Protein AF-A0A329SE32-F1 (afdb_monomer_lite)

Sequence (93 aa):
MRVISAQNESTATELAEFSEFLLQVGEGRHDINPALEPDGIKIPKNMLIENPMEELSDEEEDKDIRRGANSRGLTRMVDEMYAYINNPEITND

Organism: NCBI:txid29920

Secondary structure (DSSP, 8-state):
------SSHHHHHHHHHHHHHHHHHHTT-SPBPTTS-TT-BPPPGGG----------TTSSTTS--TTPPPHHHHHHHHHHHHHHT-TTSS--

Radius of gyration: 21.41 Å; chains: 1; bounding box: 45×39×55 Å

pLDDT: mean 71.82, std 13.25, range [44.53, 91.12]

Structure (mmCIF, N/CA/C/O backbone):
data_AF-A0A329SE32-F1
#
_entry.id   AF-A0A329SE32-F1
#
loop_
_atom_site.group_PDB
_atom_site.id
_atom_site.type_symbol
_atom_site.label_atom_id
_atom_site.label_alt_id
_atom_site.label_comp_id
_atom_site.label_asym_id
_atom_site.label_entity_id
_atom_site.label_seq_id
_atom_site.pdbx_PDB_ins_code
_atom_site.Cartn_x
_atom_site.Cartn_y
_atom_site.Cartn_z
_atom_site.occupancy
_atom_site.B_iso_or_equiv
_atom_site.auth_seq_id
_atom_site.auth_comp_id
_atom_site.auth_asym_id
_atom_site.auth_atom_id
_atom_site.pdbx_PDB_model_num
ATOM 1 N N . MET A 1 1 ? -1.074 -14.293 18.607 1.00 61.56 1 MET A N 1
ATOM 2 C CA . MET A 1 1 ? -1.340 -13.119 17.750 1.00 61.56 1 MET A CA 1
ATOM 3 C C . MET A 1 1 ? -1.757 -11.972 18.657 1.00 61.56 1 MET A C 1
ATOM 5 O O . MET A 1 1 ? -2.634 -12.187 19.483 1.00 61.56 1 MET A O 1
ATOM 9 N N . ARG A 1 2 ? -1.081 -10.819 18.598 1.00 67.44 2 ARG A N 1
ATOM 10 C CA . ARG A 1 2 ? -1.487 -9.600 19.320 1.00 67.44 2 ARG A CA 1
ATOM 11 C C . ARG A 1 2 ? -2.109 -8.658 18.292 1.00 67.44 2 ARG A C 1
ATOM 13 O O . ARG A 1 2 ? -1.531 -8.495 17.224 1.00 67.44 2 ARG A O 1
ATOM 20 N N . VAL A 1 3 ? -3.282 -8.113 18.593 1.00 70.56 3 VAL A N 1
ATOM 21 C CA . VAL A 1 3 ? -4.037 -7.216 17.707 1.00 70.56 3 VAL A CA 1
ATOM 22 C C . VAL A 1 3 ? -4.242 -5.909 18.459 1.00 70.56 3 VAL A C 1
ATOM 24 O O . VAL A 1 3 ? -4.615 -5.934 19.630 1.00 70.56 3 VAL A O 1
ATOM 27 N N . ILE A 1 4 ? -3.959 -4.789 17.801 1.00 77.06 4 ILE A N 1
ATOM 28 C CA . ILE A 1 4 ? -4.171 -3.442 18.336 1.00 77.06 4 ILE A CA 1
ATOM 29 C C . ILE A 1 4 ? -5.375 -2.854 17.601 1.00 77.06 4 ILE A C 1
ATOM 31 O O . ILE A 1 4 ? -5.457 -2.948 16.378 1.00 77.06 4 ILE A O 1
ATOM 35 N N . SER A 1 5 ? -6.322 -2.287 18.345 1.00 80.50 5 SER A N 1
ATOM 36 C CA . SER A 1 5 ? -7.465 -1.566 17.783 1.00 80.50 5 SER A CA 1
ATOM 37 C C . SER A 1 5 ? -7.091 -0.118 17.475 1.00 80.50 5 SER A C 1
ATOM 39 O O . SER A 1 5 ? -6.336 0.498 18.229 1.00 80.50 5 SER A O 1
ATOM 41 N N . ALA A 1 6 ? -7.666 0.443 16.412 1.00 85.12 6 ALA A N 1
ATOM 42 C CA . ALA A 1 6 ? -7.543 1.866 16.122 1.00 85.12 6 ALA A CA 1
ATOM 43 C C . ALA A 1 6 ? -8.092 2.723 17.277 1.00 85.12 6 ALA A C 1
ATOM 45 O O . ALA A 1 6 ? -9.023 2.326 17.981 1.00 85.12 6 ALA A O 1
ATOM 46 N N . GLN A 1 7 ? -7.503 3.902 17.475 1.00 87.06 7 GLN A N 1
ATOM 47 C CA . GLN A 1 7 ? -7.811 4.765 18.618 1.00 87.06 7 GLN A CA 1
ATOM 48 C C . GLN A 1 7 ? -9.089 5.600 18.419 1.00 87.06 7 GLN A C 1
ATOM 50 O O . GLN A 1 7 ? -9.679 6.059 19.395 1.00 87.06 7 GLN A O 1
ATOM 55 N N . ASN A 1 8 ? -9.518 5.799 17.170 1.00 91.12 8 ASN A N 1
ATOM 56 C CA . ASN A 1 8 ? -10.723 6.536 16.787 1.00 91.12 8 ASN A CA 1
ATOM 57 C C . ASN A 1 8 ? -11.229 6.074 15.400 1.00 91.12 8 ASN A C 1
ATOM 59 O O . ASN A 1 8 ? -10.559 5.299 14.717 1.00 91.12 8 ASN A O 1
ATOM 63 N N . GLU A 1 9 ? -12.411 6.546 14.995 1.00 88.94 9 GLU A N 1
ATOM 64 C CA . GLU A 1 9 ? -13.073 6.163 13.735 1.00 88.94 9 GLU A CA 1
ATOM 65 C C . GLU A 1 9 ? -12.312 6.618 12.478 1.00 88.94 9 GLU A C 1
ATOM 67 O O . GLU A 1 9 ? -12.249 5.868 11.505 1.00 88.94 9 GLU A O 1
ATOM 72 N N . SER A 1 10 ? -11.675 7.795 12.514 1.00 84.94 10 SER A N 1
ATOM 73 C CA . SER A 1 10 ? -10.858 8.302 11.399 1.00 84.94 10 SER A CA 1
ATOM 74 C C . SER A 1 10 ? -9.671 7.378 11.149 1.00 84.94 10 SER A C 1
ATOM 76 O O . SER A 1 10 ? -9.509 6.847 10.057 1.00 84.94 10 SER A O 1
ATOM 78 N N . THR A 1 11 ? -8.907 7.081 12.203 1.00 84.38 11 THR A N 1
ATOM 79 C CA . THR A 1 11 ? -7.758 6.173 12.147 1.00 84.38 11 THR A CA 1
ATOM 80 C C . THR A 1 11 ? -8.178 4.746 11.785 1.00 84.38 11 THR A C 1
ATOM 82 O O . THR A 1 11 ? -7.435 4.034 11.118 1.00 84.38 11 THR A O 1
ATOM 85 N N . ALA A 1 12 ? -9.369 4.304 12.203 1.00 84.81 12 ALA A N 1
ATOM 86 C CA . ALA A 1 12 ? -9.901 3.000 11.811 1.00 84.81 12 ALA A CA 1
ATOM 87 C C . ALA A 1 12 ? -10.206 2.939 10.309 1.00 84.81 12 ALA A C 1
ATOM 89 O O . ALA A 1 12 ? -9.884 1.945 9.663 1.00 84.81 12 ALA A O 1
ATOM 90 N N . THR A 1 13 ? -10.799 4.005 9.769 1.00 88.69 13 THR A N 1
ATOM 91 C CA . THR A 1 13 ? -11.114 4.137 8.342 1.00 88.69 13 THR A CA 1
ATOM 92 C C . THR A 1 13 ? -9.839 4.175 7.507 1.00 88.69 13 THR A C 1
ATOM 94 O O . THR A 1 13 ? -9.699 3.380 6.583 1.00 88.69 13 THR A O 1
ATOM 97 N N . GLU A 1 14 ? -8.863 4.999 7.893 1.00 85.62 14 GLU A N 1
ATOM 98 C CA . GLU A 1 14 ? -7.551 5.074 7.236 1.00 85.62 14 GLU A CA 1
ATOM 99 C C . GLU A 1 14 ? -6.837 3.715 7.224 1.00 85.62 14 GLU A C 1
ATOM 101 O O . GLU A 1 14 ? -6.325 3.281 6.191 1.00 85.62 14 GLU A O 1
ATOM 106 N N . LEU A 1 15 ? -6.839 3.000 8.357 1.00 85.81 15 LEU A N 1
ATOM 107 C CA . LEU A 1 15 ? -6.221 1.678 8.454 1.00 85.81 15 LEU A CA 1
ATOM 108 C C . LEU A 1 15 ? -6.952 0.640 7.591 1.00 85.81 15 LEU A C 1
ATOM 110 O O . LEU A 1 15 ? -6.305 -0.220 6.994 1.00 85.81 15 LEU A O 1
ATOM 114 N N . ALA A 1 16 ? -8.283 0.717 7.515 1.00 88.00 16 ALA A N 1
ATOM 115 C CA . ALA A 1 16 ? -9.086 -0.164 6.676 1.00 88.00 16 ALA A CA 1
ATOM 116 C C . ALA A 1 16 ? -8.788 0.068 5.187 1.00 88.00 16 ALA A C 1
ATOM 118 O O . ALA A 1 16 ? -8.451 -0.888 4.487 1.00 88.00 16 ALA A O 1
ATOM 119 N N . GLU A 1 17 ? -8.812 1.322 4.730 1.00 88.69 17 GLU A N 1
ATOM 120 C CA . GLU A 1 17 ? -8.474 1.703 3.352 1.00 88.69 17 GLU A CA 1
ATOM 121 C C . GLU A 1 17 ? -7.048 1.277 2.979 1.00 88.69 17 GLU A C 1
ATOM 123 O O . GLU A 1 17 ? -6.816 0.697 1.915 1.00 88.69 17 GLU A O 1
ATOM 128 N N . PHE A 1 18 ? -6.083 1.494 3.878 1.00 85.31 18 PHE A N 1
ATOM 129 C CA . PHE A 1 18 ? -4.704 1.065 3.661 1.00 85.31 18 PHE A CA 1
ATOM 130 C C . PHE A 1 18 ? -4.578 -0.464 3.596 1.00 85.31 18 PHE A C 1
ATOM 132 O O . PHE A 1 18 ? -3.852 -0.999 2.758 1.00 85.31 18 PHE A O 1
ATOM 139 N N . SER A 1 19 ? -5.311 -1.192 4.442 1.00 87.75 19 SER A N 1
ATOM 140 C CA . SER A 1 19 ? -5.298 -2.658 4.435 1.00 87.75 19 SER A CA 1
ATOM 141 C C . SER A 1 19 ? -5.882 -3.250 3.146 1.00 87.75 19 SER A C 1
ATOM 143 O O . SER A 1 19 ? -5.326 -4.208 2.608 1.00 87.75 19 SER A O 1
ATOM 145 N N . GLU A 1 20 ? -6.945 -2.650 2.605 1.00 90.81 20 GLU A N 1
ATOM 146 C CA . GLU A 1 20 ? -7.531 -3.043 1.321 1.00 90.81 20 GLU A CA 1
ATOM 147 C C . GLU A 1 20 ? -6.561 -2.782 0.163 1.00 90.81 20 GLU A C 1
ATOM 149 O O . GLU A 1 20 ? -6.372 -3.645 -0.698 1.00 90.81 20 GLU A O 1
ATOM 154 N N . PHE A 1 21 ? -5.862 -1.644 0.191 1.00 87.94 21 PHE A N 1
ATOM 155 C CA . PHE A 1 21 ? -4.812 -1.343 -0.777 1.00 87.94 21 PHE A CA 1
ATOM 156 C C . PHE A 1 21 ? -3.687 -2.390 -0.759 1.00 87.94 21 PHE A C 1
ATOM 158 O O . PHE A 1 21 ? -3.272 -2.863 -1.816 1.00 87.94 21 PHE A O 1
ATOM 165 N N . LEU A 1 22 ? -3.215 -2.823 0.417 1.00 87.88 22 LEU A N 1
ATOM 166 C CA . LEU A 1 22 ? -2.180 -3.862 0.505 1.00 87.88 22 LEU A CA 1
ATOM 167 C C . LEU A 1 22 ? -2.640 -5.211 -0.066 1.00 87.88 22 LEU A C 1
ATOM 169 O O . LEU A 1 22 ? -1.846 -5.911 -0.698 1.00 87.88 22 LEU A O 1
ATOM 173 N N . LEU A 1 23 ? -3.914 -5.570 0.109 1.00 91.00 23 LEU A N 1
ATOM 174 C CA . LEU A 1 23 ? -4.489 -6.766 -0.514 1.00 91.00 23 LEU A CA 1
ATOM 175 C C . LEU A 1 23 ? -4.516 -6.636 -2.041 1.00 91.00 23 LEU A C 1
ATOM 177 O O . LEU A 1 23 ? -4.069 -7.538 -2.747 1.00 91.00 23 LEU A O 1
ATOM 181 N N . GLN A 1 24 ? -4.958 -5.486 -2.553 1.00 87.69 24 GLN A N 1
ATOM 182 C CA . GLN A 1 24 ? -4.942 -5.179 -3.984 1.00 87.69 24 GLN A CA 1
ATOM 183 C C . GLN A 1 24 ? -3.521 -5.256 -4.564 1.00 87.69 24 GLN A C 1
ATOM 185 O O . GLN A 1 24 ? -3.324 -5.773 -5.667 1.00 87.69 24 GLN A O 1
ATOM 190 N N . VAL A 1 25 ? -2.522 -4.789 -3.811 1.00 85.31 25 VAL A N 1
ATOM 191 C CA . VAL A 1 25 ? -1.107 -4.898 -4.173 1.00 85.31 25 VAL A CA 1
ATOM 192 C C . VAL A 1 25 ? -0.656 -6.355 -4.236 1.00 85.31 25 VAL A C 1
ATOM 194 O O . VAL A 1 25 ? -0.103 -6.761 -5.257 1.00 85.31 25 VAL A O 1
ATOM 197 N N . GLY A 1 26 ? -0.935 -7.149 -3.197 1.00 84.12 26 GLY A N 1
ATOM 198 C CA . GLY A 1 26 ? -0.578 -8.571 -3.141 1.00 84.12 26 GLY A CA 1
ATOM 199 C C . GLY A 1 26 ? -1.225 -9.413 -4.246 1.00 84.12 26 GLY A C 1
ATOM 200 O O . GLY A 1 26 ? -0.644 -10.396 -4.698 1.00 84.12 26 GLY A O 1
ATOM 201 N N . GLU A 1 27 ? -2.395 -8.998 -4.729 1.00 88.69 27 GLU A N 1
ATOM 202 C CA . GLU A 1 27 ? -3.098 -9.617 -5.856 1.00 88.69 27 GLU A CA 1
ATOM 203 C C . GLU A 1 27 ? -2.659 -9.076 -7.231 1.00 88.69 27 GLU A C 1
ATOM 205 O O . GLU A 1 27 ? -3.176 -9.511 -8.259 1.00 88.69 27 GLU A O 1
ATOM 210 N N . GLY A 1 28 ? -1.734 -8.110 -7.277 1.00 83.56 28 GLY A N 1
ATOM 211 C CA . GLY A 1 28 ? -1.274 -7.480 -8.519 1.00 83.56 28 GLY A CA 1
ATOM 212 C C . GLY A 1 28 ? -2.320 -6.582 -9.189 1.00 83.56 28 GLY A C 1
ATOM 213 O O . GLY A 1 28 ? -2.158 -6.194 -10.342 1.00 83.56 28 GLY A O 1
ATOM 214 N N . ARG A 1 29 ? -3.401 -6.231 -8.485 1.00 85.44 29 ARG A N 1
ATOM 215 C CA . ARG A 1 29 ? -4.507 -5.410 -8.998 1.00 85.44 29 ARG A CA 1
ATOM 216 C C . ARG A 1 29 ? -4.266 -3.911 -8.812 1.00 85.44 29 ARG A C 1
ATOM 218 O O . ARG A 1 29 ? -5.231 -3.170 -8.678 1.00 85.44 29 ARG A O 1
ATOM 225 N N . HIS A 1 30 ? -3.021 -3.451 -8.759 1.00 82.94 30 HIS A N 1
ATOM 226 C CA . HIS A 1 30 ? -2.672 -2.062 -8.450 1.00 82.94 30 HIS A CA 1
ATOM 227 C C . HIS A 1 30 ? -2.072 -1.339 -9.661 1.00 82.94 30 HIS A C 1
ATOM 229 O O . HIS A 1 30 ? -1.534 -1.959 -10.577 1.00 82.94 30 HIS A O 1
ATOM 235 N N . ASP A 1 31 ? -2.143 -0.009 -9.648 1.00 77.44 31 ASP A N 1
ATOM 236 C CA . ASP A 1 31 ? -1.536 0.805 -10.694 1.00 77.44 31 ASP A CA 1
ATOM 237 C C . ASP A 1 31 ? -0.011 0.786 -10.578 1.00 77.44 31 ASP A C 1
ATOM 239 O O . ASP A 1 31 ? 0.573 1.234 -9.587 1.00 77.44 31 ASP A O 1
ATOM 243 N N . ILE A 1 32 ? 0.639 0.341 -11.647 1.00 75.25 32 ILE A N 1
ATOM 244 C CA . ILE A 1 32 ? 2.093 0.366 -11.777 1.00 75.25 32 ILE A CA 1
ATOM 245 C C . ILE A 1 32 ? 2.496 1.708 -12.391 1.00 75.25 32 ILE A C 1
ATOM 247 O O . ILE A 1 32 ? 1.801 2.287 -13.237 1.00 75.25 32 ILE A O 1
ATOM 251 N N . ASN A 1 33 ? 3.614 2.269 -11.939 1.00 69.62 33 ASN A N 1
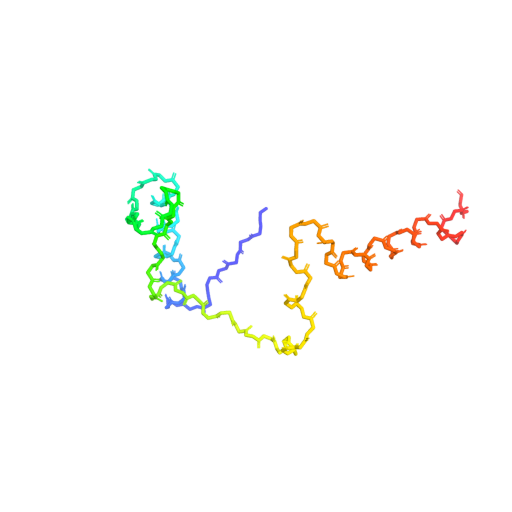ATOM 252 C CA . ASN A 1 33 ? 4.199 3.425 -12.605 1.00 69.62 33 ASN A CA 1
ATOM 253 C C . ASN A 1 33 ? 5.081 2.960 -13.760 1.00 69.62 33 ASN A C 1
ATOM 255 O O . ASN A 1 33 ? 6.080 2.311 -13.483 1.00 69.62 33 ASN A O 1
ATOM 259 N N . PRO A 1 34 ? 4.802 3.346 -15.020 1.00 70.44 34 PRO A N 1
ATOM 260 C CA . PRO A 1 34 ? 5.670 2.989 -16.142 1.00 70.44 34 PRO A CA 1
ATOM 261 C C . PRO A 1 34 ? 7.098 3.536 -16.003 1.00 70.44 34 PRO A C 1
ATOM 263 O O . PRO A 1 34 ? 8.003 3.057 -16.675 1.00 70.44 34 PRO A O 1
ATOM 266 N N . ALA A 1 35 ? 7.286 4.571 -15.174 1.00 78.69 35 ALA A N 1
ATOM 267 C CA . ALA A 1 35 ? 8.591 5.149 -14.866 1.00 78.69 35 ALA A CA 1
ATOM 268 C C . ALA A 1 35 ? 9.330 4.439 -13.714 1.00 78.69 35 ALA A C 1
ATOM 270 O O . ALA A 1 35 ? 10.493 4.749 -13.472 1.00 78.69 35 ALA A O 1
ATOM 271 N N . LEU A 1 36 ? 8.663 3.540 -12.984 1.00 70.44 36 LEU A N 1
ATOM 272 C CA . LEU A 1 36 ? 9.293 2.665 -11.994 1.00 70.44 36 LEU A CA 1
ATOM 273 C C . LEU A 1 36 ? 9.547 1.293 -12.632 1.00 70.44 36 LEU A C 1
ATOM 275 O O . LEU A 1 36 ? 9.017 0.985 -13.700 1.00 70.44 36 LEU A O 1
ATOM 279 N N . GLU A 1 37 ? 10.380 0.475 -11.991 1.00 67.31 37 GLU A N 1
ATOM 280 C CA . GLU A 1 37 ? 10.567 -0.917 -12.410 1.00 67.31 37 GLU A CA 1
ATOM 281 C C . GLU A 1 37 ? 9.217 -1.668 -12.417 1.00 67.31 37 GLU A C 1
ATOM 283 O O . GLU A 1 37 ? 8.282 -1.231 -11.743 1.00 67.31 37 GLU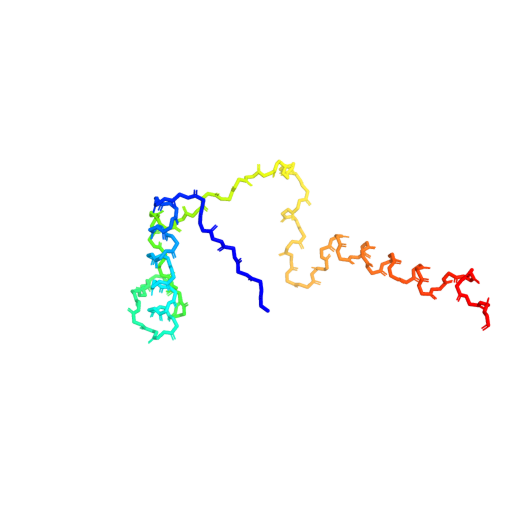 A O 1
ATOM 288 N N . PRO A 1 38 ? 9.080 -2.782 -13.162 1.00 68.94 38 PRO A N 1
ATOM 289 C CA . PRO A 1 38 ? 7.825 -3.542 -13.253 1.00 68.94 38 PRO A CA 1
ATOM 290 C C . PRO A 1 38 ? 7.227 -3.948 -11.897 1.00 68.94 38 PRO A C 1
ATOM 292 O O . PRO A 1 38 ? 6.020 -4.148 -11.801 1.00 68.94 38 PRO A O 1
ATOM 295 N N . ASP A 1 39 ? 8.065 -4.007 -10.861 1.00 70.50 39 ASP A N 1
ATOM 296 C CA . ASP A 1 39 ? 7.706 -4.350 -9.482 1.00 70.50 39 ASP A CA 1
ATOM 297 C C . ASP A 1 39 ? 7.381 -3.108 -8.617 1.00 70.50 39 ASP A C 1
ATOM 299 O O . ASP A 1 39 ? 7.189 -3.193 -7.404 1.00 70.50 39 ASP A O 1
ATOM 303 N N . GLY A 1 40 ? 7.352 -1.922 -9.229 1.00 70.88 40 GLY A N 1
ATOM 304 C CA . GLY A 1 40 ? 7.150 -0.636 -8.577 1.00 70.88 40 GLY A CA 1
ATOM 305 C C . GLY A 1 40 ? 5.678 -0.319 -8.322 1.00 70.88 40 GLY A C 1
ATOM 306 O O . GLY A 1 40 ? 4.912 -0.039 -9.246 1.00 70.88 40 GLY A O 1
ATOM 307 N N . ILE A 1 41 ? 5.304 -0.259 -7.046 1.00 73.62 41 ILE A N 1
ATOM 308 C CA . ILE A 1 41 ? 3.947 0.069 -6.594 1.00 73.62 41 ILE A CA 1
ATOM 309 C C . ILE A 1 41 ? 3.788 1.589 -6.436 1.00 73.62 41 ILE A C 1
ATOM 311 O O . ILE A 1 41 ? 4.639 2.259 -5.848 1.00 73.62 41 ILE A O 1
ATOM 315 N N . LYS A 1 42 ? 2.668 2.152 -6.906 1.00 77.62 42 LYS A N 1
ATOM 316 C CA . LYS A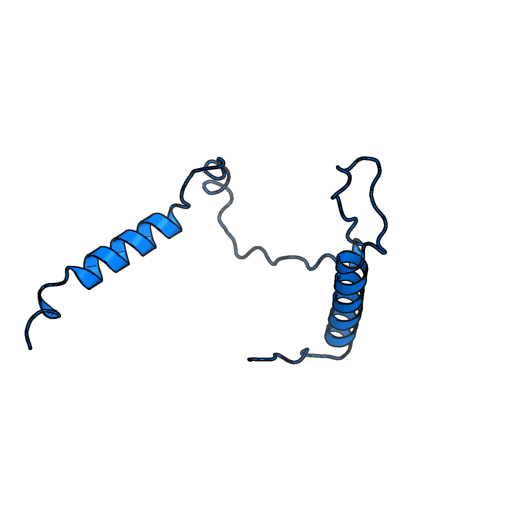 1 42 ? 2.269 3.528 -6.568 1.00 77.62 42 LYS A CA 1
ATOM 317 C C . LYS A 1 42 ? 1.493 3.547 -5.258 1.00 77.62 42 LYS A C 1
ATOM 319 O O . LYS A 1 42 ? 0.394 3.008 -5.199 1.00 77.62 42 LYS A O 1
ATOM 324 N N . ILE A 1 43 ? 2.019 4.233 -4.247 1.00 77.38 43 ILE A N 1
ATOM 325 C CA . ILE A 1 43 ? 1.281 4.500 -3.007 1.00 77.38 43 ILE A CA 1
ATOM 326 C C . ILE A 1 43 ? 0.570 5.858 -3.139 1.00 77.38 43 ILE A C 1
ATOM 328 O O . ILE A 1 43 ? 1.230 6.860 -3.442 1.00 77.38 43 ILE A O 1
ATOM 332 N N . PRO A 1 44 ? -0.760 5.926 -2.944 1.00 75.75 44 PRO A N 1
ATOM 333 C CA . PRO A 1 44 ? -1.488 7.189 -2.911 1.00 75.75 44 PRO A CA 1
ATOM 334 C C . PRO A 1 44 ? -0.942 8.136 -1.833 1.00 75.75 44 PRO A C 1
ATOM 336 O O . PRO A 1 44 ? -0.648 7.719 -0.717 1.00 75.75 44 PRO A O 1
ATOM 339 N N . LYS A 1 45 ? -0.829 9.435 -2.141 1.00 79.00 45 LYS A N 1
ATOM 340 C CA . LYS A 1 45 ? -0.252 10.424 -1.206 1.00 79.00 45 LYS A CA 1
ATOM 341 C C . LYS A 1 45 ? -1.021 10.543 0.109 1.00 79.00 45 LYS A C 1
ATOM 343 O O . LYS A 1 45 ? -0.412 10.765 1.142 1.00 79.00 45 LYS A O 1
ATOM 348 N N . ASN A 1 46 ? -2.341 10.397 0.063 1.00 76.81 46 ASN A N 1
ATOM 349 C CA . ASN A 1 46 ? -3.209 10.401 1.241 1.00 76.81 46 ASN A CA 1
ATOM 350 C C . ASN A 1 46 ? -3.031 9.157 2.127 1.00 76.81 46 ASN A C 1
ATOM 352 O O . ASN A 1 46 ? -3.535 9.148 3.239 1.00 76.81 46 ASN A O 1
ATOM 356 N N . MET A 1 47 ? -2.338 8.124 1.639 1.00 75.94 47 MET A N 1
ATOM 357 C CA . MET A 1 47 ? -1.990 6.920 2.399 1.00 75.94 47 MET A CA 1
ATOM 358 C C . MET A 1 47 ? -0.558 6.964 2.946 1.00 75.94 47 MET A C 1
ATOM 360 O O . MET A 1 47 ? -0.090 5.991 3.535 1.00 75.94 47 MET A O 1
ATOM 364 N N . LEU A 1 48 ? 0.165 8.071 2.747 1.00 74.25 48 LEU A N 1
ATOM 365 C CA . LEU A 1 48 ? 1.455 8.277 3.390 1.00 74.25 48 LEU A CA 1
ATOM 366 C C . LEU A 1 48 ? 1.207 8.687 4.839 1.00 74.25 48 LEU A C 1
ATOM 368 O O . LEU A 1 48 ? 0.721 9.783 5.107 1.00 74.25 48 LEU A O 1
ATOM 372 N N . ILE A 1 49 ? 1.550 7.801 5.767 1.00 73.56 49 ILE A N 1
ATOM 373 C CA . ILE A 1 49 ? 1.629 8.148 7.182 1.00 73.56 49 ILE A CA 1
ATOM 374 C C . ILE A 1 49 ? 2.950 8.889 7.365 1.00 73.56 49 ILE A C 1
ATOM 376 O O . ILE A 1 49 ? 4.014 8.343 7.061 1.00 73.56 49 ILE A O 1
ATOM 380 N N . GLU A 1 50 ? 2.885 10.138 7.826 1.00 69.94 50 GLU A N 1
ATOM 381 C CA . GLU A 1 50 ? 4.079 10.864 8.246 1.00 69.94 50 GLU A CA 1
ATOM 382 C C . GLU A 1 50 ? 4.740 10.055 9.357 1.00 69.94 50 GLU A C 1
ATOM 384 O O . GLU A 1 50 ? 4.166 9.861 10.428 1.00 69.94 50 GLU A O 1
ATOM 389 N N . ASN A 1 51 ? 5.935 9.535 9.084 1.00 64.19 51 ASN A N 1
ATOM 390 C CA . ASN A 1 51 ? 6.753 8.981 10.141 1.00 64.19 51 ASN A CA 1
ATOM 391 C C . ASN A 1 51 ? 7.196 10.174 10.994 1.00 64.19 51 ASN A C 1
ATOM 393 O O . ASN A 1 51 ? 7.934 11.012 10.461 1.00 64.19 51 ASN A O 1
ATOM 397 N N . PRO A 1 52 ? 6.745 10.318 12.256 1.00 56.84 52 PRO A N 1
ATOM 398 C CA . PRO A 1 52 ? 7.297 11.349 13.110 1.00 56.84 52 PRO A CA 1
ATOM 399 C C . PRO A 1 52 ? 8.794 11.069 13.183 1.00 56.84 52 PRO A C 1
ATOM 401 O O . PRO A 1 52 ? 9.212 10.007 13.642 1.00 56.84 52 PRO A O 1
ATOM 404 N N . MET A 1 53 ? 9.596 11.995 12.661 1.00 47.81 53 MET A N 1
ATOM 405 C CA . MET A 1 53 ? 11.013 12.037 12.975 1.00 47.81 53 MET A CA 1
ATOM 406 C C . MET A 1 53 ? 11.088 12.203 14.496 1.00 47.81 53 MET A C 1
ATOM 408 O O . MET A 1 53 ? 11.009 13.317 15.006 1.00 47.81 53 MET A O 1
ATOM 412 N N . GLU A 1 54 ? 11.198 11.105 15.247 1.00 51.31 54 GLU A N 1
ATOM 413 C CA . GLU A 1 54 ? 12.040 11.173 16.435 1.00 51.31 54 GLU A CA 1
ATOM 414 C C . GLU A 1 54 ? 13.367 11.729 15.926 1.00 51.31 54 GLU A C 1
ATOM 416 O O . GLU A 1 54 ? 13.871 11.222 14.927 1.00 51.31 54 GLU A O 1
ATOM 421 N N . GLU A 1 55 ? 13.833 12.827 16.521 1.00 49.59 55 GLU A N 1
ATOM 422 C CA . GLU A 1 55 ? 15.043 13.557 16.144 1.00 49.59 55 GLU A CA 1
ATOM 423 C C . GLU A 1 55 ? 16.260 12.615 16.084 1.00 49.59 55 GLU A C 1
ATOM 425 O O . GLU A 1 55 ? 17.069 12.530 17.006 1.00 49.59 55 GLU A O 1
ATOM 430 N N . LEU A 1 56 ? 16.399 11.877 14.987 1.00 49.66 56 LEU A N 1
ATOM 431 C CA . LEU A 1 56 ? 17.626 11.229 14.583 1.00 49.66 56 LEU A CA 1
ATOM 432 C C . LEU A 1 56 ? 18.466 12.360 14.012 1.00 49.66 56 LEU A C 1
ATOM 434 O O . LEU A 1 56 ? 18.343 12.707 12.845 1.00 49.66 56 LEU A O 1
ATOM 438 N N . SER A 1 57 ? 19.237 12.997 14.895 1.00 45.59 57 SER A N 1
ATOM 439 C CA . SER A 1 57 ? 20.227 14.027 14.580 1.00 45.59 57 SER A CA 1
ATOM 440 C C . SER A 1 57 ? 20.856 13.802 13.195 1.00 45.59 57 SER A C 1
ATOM 442 O O . SER A 1 57 ? 21.537 12.796 12.983 1.00 45.59 57 SER A O 1
ATOM 444 N N . ASP A 1 58 ? 20.613 14.754 12.293 1.00 48.06 58 ASP A N 1
ATOM 445 C CA . ASP A 1 58 ? 20.787 14.732 10.831 1.00 48.06 58 ASP A CA 1
ATOM 446 C C . ASP A 1 58 ? 22.208 14.479 10.271 1.00 48.06 58 ASP A C 1
ATOM 448 O O . ASP A 1 58 ? 22.470 14.780 9.108 1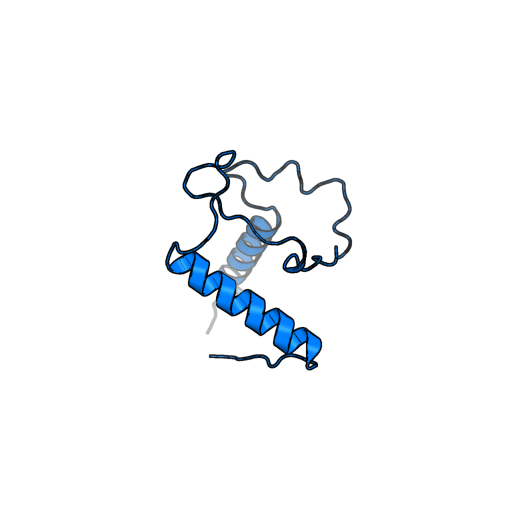.00 48.06 58 ASP A O 1
ATOM 452 N N . GLU A 1 59 ? 23.177 13.960 11.029 1.00 51.91 59 GLU A N 1
ATOM 453 C CA . GLU A 1 59 ? 24.587 14.085 10.612 1.00 51.91 59 GLU A CA 1
ATOM 454 C C . GLU A 1 59 ? 25.399 12.785 10.508 1.00 51.91 59 GLU A C 1
ATOM 456 O O . GLU A 1 59 ? 26.470 12.821 9.906 1.00 51.91 59 GLU A O 1
ATOM 461 N N . GLU A 1 60 ? 24.921 11.623 10.976 1.00 51.28 60 GLU A N 1
ATOM 462 C CA . GLU A 1 60 ? 25.788 10.422 11.018 1.00 51.28 60 GLU A CA 1
ATOM 463 C C . GLU A 1 60 ? 25.165 9.083 10.566 1.00 51.28 60 GLU A C 1
ATOM 465 O O . GLU A 1 60 ? 25.882 8.084 10.528 1.00 51.28 60 GLU A O 1
ATOM 470 N N . GLU A 1 61 ? 23.884 9.002 10.176 1.00 54.00 61 GLU A N 1
ATOM 471 C CA . GLU A 1 61 ? 23.292 7.710 9.752 1.00 54.00 61 GLU A CA 1
ATOM 472 C C . GLU A 1 61 ? 23.302 7.455 8.235 1.00 54.00 61 GLU A C 1
ATOM 474 O O . GLU A 1 61 ? 23.324 6.298 7.810 1.00 54.00 61 GLU A O 1
ATOM 479 N N . ASP A 1 62 ? 23.384 8.491 7.396 1.00 51.44 62 ASP A N 1
ATOM 480 C CA . ASP A 1 62 ? 23.231 8.314 5.941 1.00 51.44 62 ASP A CA 1
ATOM 481 C C . ASP A 1 62 ? 24.529 7.893 5.217 1.00 51.44 62 ASP A C 1
ATOM 483 O O . ASP A 1 62 ? 24.541 7.601 4.021 1.00 51.44 62 ASP A O 1
ATOM 487 N N . LYS A 1 63 ? 25.663 7.814 5.930 1.00 50.62 63 LYS A N 1
ATOM 488 C CA . LYS A 1 63 ? 26.938 7.371 5.332 1.00 50.62 63 LYS A CA 1
ATOM 489 C C . LYS A 1 63 ? 27.150 5.861 5.337 1.00 50.62 63 LYS A C 1
ATOM 491 O O . LYS A 1 63 ? 27.996 5.383 4.578 1.00 50.62 63 LYS A O 1
ATOM 496 N N . ASP A 1 64 ? 26.365 5.119 6.116 1.00 51.81 64 ASP A N 1
ATOM 497 C CA . ASP A 1 64 ? 26.601 3.692 6.349 1.00 51.81 64 ASP A CA 1
ATOM 498 C C . ASP A 1 64 ? 25.515 2.766 5.792 1.00 51.81 64 ASP A C 1
ATOM 500 O O . ASP A 1 64 ? 25.643 1.551 5.909 1.00 51.81 64 ASP A O 1
ATOM 504 N N . ILE A 1 65 ? 24.510 3.261 5.060 1.00 52.75 65 ILE A N 1
ATOM 505 C CA . ILE A 1 65 ? 23.576 2.391 4.313 1.00 52.75 65 ILE A CA 1
ATOM 506 C C . ILE A 1 65 ? 24.219 1.925 2.991 1.00 52.75 65 ILE A C 1
ATOM 508 O O . ILE A 1 65 ? 23.646 1.967 1.902 1.00 52.75 65 ILE A O 1
ATOM 512 N N . ARG A 1 66 ? 25.469 1.460 3.054 1.00 53.12 66 ARG A N 1
ATOM 513 C CA . ARG A 1 66 ? 26.079 0.697 1.965 1.00 53.12 66 ARG A CA 1
ATOM 514 C C . ARG A 1 66 ? 25.576 -0.734 2.079 1.00 53.12 66 ARG A C 1
ATOM 516 O O . ARG A 1 66 ? 25.677 -1.344 3.137 1.00 53.12 66 ARG A O 1
ATOM 523 N N . ARG A 1 67 ? 25.066 -1.298 0.981 1.00 44.53 67 ARG A N 1
ATOM 524 C CA . ARG A 1 67 ? 24.659 -2.711 0.887 1.00 44.53 67 ARG A CA 1
ATOM 525 C C . ARG A 1 67 ? 25.802 -3.615 1.387 1.00 44.53 67 ARG A C 1
ATOM 527 O O . ARG A 1 67 ? 26.775 -3.815 0.666 1.00 44.53 67 ARG A O 1
ATOM 534 N N . GLY A 1 68 ? 25.688 -4.118 2.621 1.00 53.66 68 GLY A N 1
ATOM 535 C CA . GLY A 1 68 ? 26.701 -4.940 3.300 1.00 53.66 68 GLY A CA 1
ATOM 536 C C . GLY A 1 68 ? 27.317 -4.345 4.577 1.00 53.66 68 GLY A C 1
ATOM 537 O O . GLY A 1 68 ? 28.100 -5.033 5.225 1.00 53.66 68 GLY A O 1
ATOM 538 N N . ALA A 1 69 ? 26.985 -3.111 4.959 1.00 55.72 69 ALA A N 1
ATOM 539 C CA . ALA A 1 69 ? 27.386 -2.542 6.240 1.00 55.72 69 ALA A CA 1
ATOM 540 C C . ALA A 1 69 ? 26.385 -2.948 7.333 1.00 55.72 69 ALA A C 1
ATOM 542 O O . ALA A 1 69 ? 25.181 -2.716 7.217 1.00 55.72 69 ALA A O 1
ATOM 543 N N . ASN A 1 70 ? 26.886 -3.584 8.393 1.00 56.59 70 ASN A N 1
ATOM 544 C CA . ASN A 1 70 ? 26.103 -3.811 9.601 1.00 56.59 70 ASN A CA 1
ATOM 545 C C . ASN A 1 70 ? 25.857 -2.452 10.249 1.00 56.59 70 ASN A C 1
ATOM 547 O O . ASN A 1 70 ? 26.818 -1.731 10.524 1.00 56.59 70 ASN A O 1
ATOM 551 N N . SER A 1 71 ? 24.594 -2.106 10.502 1.00 62.59 71 SER A N 1
ATOM 552 C CA . SER A 1 71 ? 24.291 -0.890 11.249 1.00 62.59 71 SER A CA 1
ATOM 553 C C . SER A 1 71 ? 25.046 -0.926 12.579 1.00 62.59 71 SER A C 1
ATOM 555 O O . SER A 1 71 ? 25.160 -1.970 13.226 1.00 62.59 71 SER A O 1
ATOM 557 N N . ARG A 1 72 ? 25.594 0.214 13.001 1.00 59.84 72 ARG A N 1
ATOM 558 C CA . ARG A 1 72 ? 26.377 0.320 14.242 1.00 59.84 72 ARG A CA 1
ATOM 559 C C . ARG A 1 72 ? 25.603 -0.205 15.463 1.00 59.84 72 ARG A C 1
ATOM 561 O O . ARG A 1 72 ? 26.202 -0.746 16.392 1.00 59.84 72 ARG A O 1
ATOM 568 N N . GLY A 1 73 ? 24.270 -0.114 15.418 1.00 64.75 73 GLY A N 1
ATOM 569 C CA . GLY A 1 73 ? 23.360 -0.727 16.386 1.00 64.75 73 GLY A CA 1
ATOM 570 C C . GLY A 1 73 ? 23.421 -2.259 16.427 1.00 64.75 73 GLY A C 1
ATOM 571 O O . GLY A 1 73 ? 23.431 -2.822 17.518 1.00 64.75 73 GLY A O 1
ATOM 572 N N . LEU A 1 74 ? 23.535 -2.939 15.279 1.00 72.94 74 LEU A N 1
ATOM 573 C CA . LEU A 1 74 ? 23.669 -4.400 15.216 1.00 72.94 74 LEU A CA 1
ATOM 574 C C . L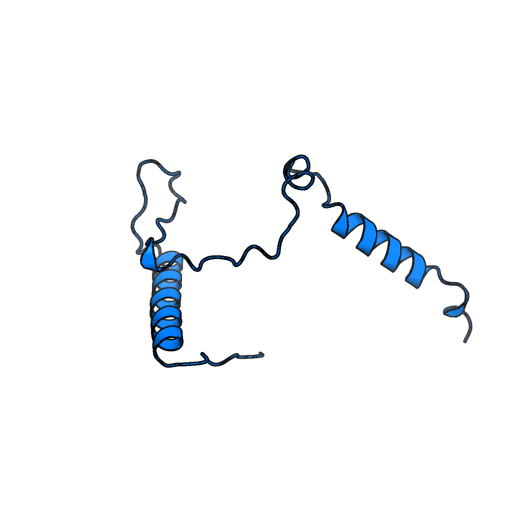EU A 1 74 ? 24.989 -4.881 15.819 1.00 72.94 74 LEU A C 1
ATOM 576 O O . LEU A 1 74 ? 24.987 -5.850 16.572 1.00 72.94 74 LEU A O 1
ATOM 580 N N . THR A 1 75 ? 26.100 -4.195 15.545 1.00 72.44 75 THR A N 1
ATOM 581 C CA . THR A 1 75 ? 27.398 -4.550 16.141 1.00 72.44 75 THR A CA 1
ATOM 582 C C . THR A 1 75 ? 27.340 -4.461 17.667 1.00 72.44 75 THR A C 1
ATOM 584 O O . THR A 1 75 ? 27.756 -5.396 18.343 1.00 72.44 75 THR A O 1
ATOM 587 N N . ARG A 1 76 ? 26.719 -3.404 18.216 1.00 74.44 76 ARG A N 1
ATOM 588 C CA . ARG A 1 76 ? 26.540 -3.256 19.671 1.00 74.44 76 ARG A CA 1
ATOM 589 C C . ARG A 1 76 ? 25.693 -4.381 20.275 1.00 74.44 76 ARG A C 1
ATOM 591 O O . ARG A 1 76 ? 26.059 -4.921 21.311 1.00 74.44 76 ARG A O 1
ATOM 598 N N . MET A 1 77 ? 24.596 -4.763 19.617 1.00 76.25 77 MET A N 1
ATOM 599 C CA . MET A 1 77 ? 23.748 -5.877 20.069 1.00 76.25 77 MET A CA 1
ATOM 600 C C . MET A 1 77 ? 24.495 -7.218 20.060 1.00 76.25 77 MET A C 1
ATOM 602 O O . MET A 1 77 ? 24.319 -8.035 20.963 1.00 76.25 77 MET A O 1
ATOM 606 N N . VAL A 1 78 ? 25.332 -7.451 19.046 1.00 80.31 78 VAL A N 1
ATOM 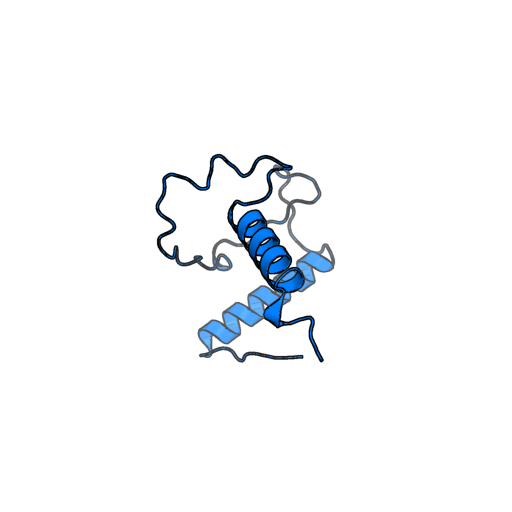607 C CA . VAL A 1 78 ? 26.153 -8.665 18.945 1.00 80.31 78 VAL A CA 1
ATOM 608 C C . VAL A 1 78 ? 27.199 -8.700 20.059 1.00 80.31 78 VAL A C 1
ATOM 610 O O . VAL A 1 78 ? 27.317 -9.722 20.733 1.00 80.31 78 VAL A O 1
ATOM 613 N N . ASP A 1 79 ? 27.897 -7.591 20.307 1.00 81.88 79 ASP A N 1
ATOM 614 C CA . ASP A 1 79 ? 28.893 -7.495 21.379 1.00 81.88 79 ASP A CA 1
ATOM 615 C C . ASP A 1 79 ? 28.267 -7.713 22.769 1.00 81.88 79 ASP A C 1
ATOM 617 O O . ASP A 1 79 ? 28.818 -8.457 23.581 1.00 81.88 79 ASP A O 1
ATOM 621 N N . GLU A 1 80 ? 27.082 -7.149 23.031 1.00 81.12 80 GLU A N 1
ATOM 622 C CA . GLU A 1 80 ? 26.333 -7.375 24.277 1.00 81.12 80 GLU A CA 1
ATOM 623 C C . GLU A 1 80 ? 25.931 -8.848 24.457 1.00 81.12 80 GLU A C 1
ATOM 625 O O . GLU A 1 80 ? 26.092 -9.403 25.548 1.00 81.12 80 GLU A O 1
ATOM 630 N N . MET A 1 81 ? 25.470 -9.523 23.396 1.00 81.69 81 MET A N 1
ATOM 631 C CA . MET A 1 81 ? 25.167 -10.958 23.460 1.00 81.69 81 MET A CA 1
ATOM 632 C C . MET A 1 81 ? 26.414 -11.801 23.734 1.00 81.69 81 MET A C 1
ATOM 634 O O . MET A 1 81 ? 26.362 -12.724 24.548 1.00 81.69 81 MET A O 1
ATOM 638 N N . TYR A 1 82 ? 27.539 -11.495 23.085 1.00 77.75 82 TYR A N 1
ATOM 639 C CA . TYR A 1 82 ? 28.788 -12.213 23.335 1.00 77.75 82 TYR A CA 1
ATOM 640 C C . TYR A 1 82 ? 29.310 -11.976 24.752 1.00 77.75 82 TYR A C 1
ATOM 642 O O . TYR A 1 82 ? 29.809 -12.915 25.371 1.00 77.75 82 TYR A O 1
ATOM 650 N N . ALA A 1 83 ? 29.174 -10.764 25.288 1.00 82.62 83 ALA A N 1
ATOM 651 C CA . ALA A 1 83 ? 29.537 -10.469 26.669 1.00 82.62 83 ALA A CA 1
ATOM 652 C C . ALA A 1 83 ? 28.659 -11.242 27.664 1.00 82.62 83 ALA A C 1
ATOM 654 O O . ALA A 1 83 ? 29.175 -11.778 28.640 1.00 82.62 83 ALA A O 1
ATOM 655 N N . TYR A 1 84 ? 27.356 -11.357 27.393 1.00 77.69 84 TYR A N 1
ATOM 656 C CA . TYR A 1 84 ? 26.429 -12.123 28.225 1.00 77.69 84 TYR A CA 1
ATOM 657 C C . TYR A 1 84 ? 26.748 -13.624 28.221 1.00 77.69 84 TYR A C 1
ATOM 659 O O . TYR A 1 84 ? 26.864 -14.228 29.281 1.00 77.69 84 TYR A O 1
ATOM 667 N N . ILE A 1 85 ? 26.944 -14.223 27.042 1.00 78.81 85 ILE A N 1
ATOM 668 C CA . ILE A 1 85 ? 27.224 -15.665 26.907 1.00 78.81 85 ILE A CA 1
ATOM 669 C C . ILE A 1 85 ? 28.569 -16.039 27.542 1.00 78.81 85 ILE A C 1
ATOM 671 O O . ILE A 1 85 ? 28.702 -17.114 28.120 1.00 78.81 85 ILE A O 1
ATOM 675 N N . ASN A 1 86 ? 29.563 -15.156 27.445 1.00 76.06 86 ASN A N 1
ATOM 676 C CA . ASN A 1 86 ? 30.892 -15.386 28.009 1.00 76.06 86 ASN A CA 1
ATOM 677 C C . ASN A 1 86 ? 31.046 -14.836 29.433 1.00 76.06 86 ASN A C 1
ATOM 679 O O . ASN A 1 86 ? 32.169 -14.789 29.936 1.00 76.06 86 ASN A O 1
ATOM 683 N N . ASN A 1 87 ? 29.960 -14.405 30.083 1.00 73.56 87 ASN A N 1
ATOM 684 C CA . ASN A 1 87 ? 30.022 -13.909 31.449 1.00 73.56 87 ASN A CA 1
ATOM 685 C C . ASN A 1 87 ? 30.282 -15.083 32.420 1.00 73.56 87 ASN A C 1
ATOM 687 O O . ASN A 1 87 ? 29.407 -15.936 32.590 1.00 73.56 87 ASN A O 1
ATOM 691 N N . PRO A 1 88 ? 31.450 -15.141 33.089 1.00 65.31 88 PRO A N 1
ATOM 692 C CA . PRO A 1 88 ? 31.824 -16.264 33.950 1.00 65.31 88 PRO A CA 1
ATOM 693 C C . PRO A 1 88 ? 30.962 -16.389 35.216 1.00 65.31 88 PRO A C 1
ATOM 695 O O . PRO A 1 88 ? 31.013 -17.422 35.876 1.00 65.31 88 PRO A O 1
ATOM 698 N N . GLU A 1 89 ? 30.159 -15.373 35.555 1.00 63.97 89 GLU A N 1
ATOM 699 C CA . GLU A 1 89 ? 29.208 -15.428 36.676 1.00 63.97 89 GLU A CA 1
ATOM 700 C C . GLU A 1 89 ? 27.962 -16.285 36.388 1.00 63.97 89 GLU A C 1
ATOM 702 O O . GLU A 1 89 ? 27.274 -16.682 37.323 1.00 63.97 89 GLU A O 1
ATOM 707 N N . ILE A 1 90 ? 27.670 -16.594 35.118 1.00 59.03 90 ILE A N 1
ATOM 708 C CA . ILE A 1 90 ? 26.506 -17.406 34.706 1.00 59.03 90 ILE A CA 1
ATOM 709 C C . ILE A 1 90 ? 26.894 -18.889 34.521 1.00 59.03 90 ILE A C 1
ATOM 711 O O . ILE A 1 90 ? 26.037 -19.743 34.308 1.00 59.03 90 ILE A O 1
ATOM 715 N N . THR A 1 91 ? 28.188 -19.212 34.629 1.00 59.25 91 THR A N 1
ATOM 716 C CA . THR A 1 91 ? 28.763 -20.538 34.339 1.00 59.25 91 THR A CA 1
ATOM 717 C C . THR A 1 91 ? 29.224 -21.262 35.609 1.00 59.25 91 THR A C 1
ATOM 719 O O . THR A 1 91 ? 30.299 -21.856 35.624 1.00 59.25 91 THR A O 1
ATOM 722 N N . ASN A 1 92 ? 28.448 -21.193 36.692 1.00 59.16 92 ASN A N 1
ATOM 723 C CA . ASN A 1 92 ? 28.617 -22.059 37.864 1.00 59.16 92 ASN A CA 1
ATOM 724 C C . ASN A 1 92 ? 27.267 -22.281 38.571 1.00 59.16 92 ASN A C 1
ATOM 726 O O . ASN A 1 92 ? 26.915 -21.540 39.488 1.00 59.16 92 ASN A O 1
ATOM 730 N N . ASP A 1 93 ? 26.557 -23.323 38.136 1.00 55.19 93 ASP A N 1
ATOM 731 C CA . ASP A 1 93 ? 25.742 -24.218 38.976 1.00 55.19 93 ASP A CA 1
ATOM 732 C C . ASP A 1 93 ? 25.952 -25.658 38.471 1.00 55.19 93 ASP A C 1
ATOM 734 O O . ASP A 1 93 ? 25.883 -25.853 37.231 1.00 55.19 93 ASP A O 1
#

Foldseek 3Di:
DDDDDDPDPVRNVLVVVVVVVVVCLVVVVADADPPDPPNHGDDDPVNDDPDPPPCPPPDPQPVQPDPPGDRPVNVVVVVVVVCVVPPVVVVDD